Protein AF-A0A0F9B3P7-F1 (afdb_monomer_lite)

Structure (mmCIF, N/CA/C/O backbone):
data_AF-A0A0F9B3P7-F1
#
_entry.id   AF-A0A0F9B3P7-F1
#
loop_
_atom_site.group_PDB
_atom_site.id
_atom_site.type_symbol
_atom_site.label_atom_id
_atom_site.label_alt_id
_atom_site.label_comp_id
_atom_site.label_asym_id
_atom_site.label_entity_id
_atom_site.label_seq_id
_atom_site.pdbx_PDB_ins_code
_atom_site.Cartn_x
_atom_site.Cartn_y
_atom_site.Cartn_z
_atom_site.occupancy
_atom_site.B_iso_or_equiv
_atom_site.auth_seq_id
_atom_site.auth_comp_id
_atom_site.auth_asym_id
_atom_site.auth_atom_id
_atom_site.pdbx_PDB_model_num
ATOM 1 N N . MET A 1 1 ? 5.297 -4.349 15.006 1.00 92.81 1 MET A N 1
ATOM 2 C CA . MET A 1 1 ? 5.434 -4.083 13.563 1.00 92.81 1 MET A CA 1
ATOM 3 C C . MET A 1 1 ? 4.729 -5.201 12.821 1.00 92.81 1 MET A C 1
ATOM 5 O O . MET A 1 1 ? 4.948 -6.351 13.185 1.00 92.81 1 MET A O 1
ATOM 9 N N . ILE A 1 2 ? 3.865 -4.871 11.865 1.00 97.75 2 ILE A N 1
ATOM 10 C CA . ILE A 1 2 ? 3.129 -5.826 11.026 1.00 97.75 2 ILE A CA 1
ATOM 11 C C . ILE A 1 2 ? 3.426 -5.477 9.571 1.00 97.75 2 ILE A C 1
ATOM 13 O O . ILE A 1 2 ? 3.257 -4.325 9.181 1.00 97.75 2 ILE A O 1
ATOM 17 N N . THR A 1 3 ? 3.866 -6.447 8.777 1.00 98.25 3 THR A N 1
ATOM 18 C CA . THR A 1 3 ? 4.054 -6.258 7.334 1.00 98.25 3 THR A CA 1
ATOM 19 C C . THR A 1 3 ? 2.732 -6.505 6.618 1.00 98.25 3 THR A C 1
ATOM 21 O O . THR A 1 3 ? 2.075 -7.521 6.849 1.00 98.25 3 THR A O 1
ATOM 24 N N . ILE A 1 4 ? 2.333 -5.559 5.774 1.00 98.38 4 ILE A N 1
ATOM 25 C CA . ILE A 1 4 ? 1.132 -5.654 4.948 1.00 98.38 4 ILE A CA 1
ATOM 26 C C . ILE A 1 4 ? 1.434 -6.596 3.764 1.00 98.38 4 ILE A C 1
ATOM 28 O O . ILE A 1 4 ? 2.470 -6.423 3.117 1.00 98.38 4 ILE A O 1
ATOM 32 N N . PRO A 1 5 ? 0.586 -7.603 3.482 1.00 97.50 5 PRO A N 1
ATOM 33 C CA . PRO A 1 5 ? 0.846 -8.611 2.461 1.00 97.50 5 PRO A CA 1
ATOM 34 C C . PRO A 1 5 ? 0.539 -8.050 1.070 1.00 97.50 5 PRO A C 1
ATOM 36 O O . PRO A 1 5 ? -0.587 -8.133 0.588 1.00 97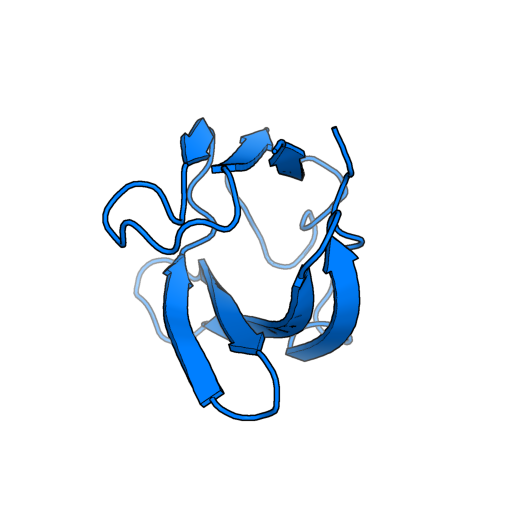.50 5 PRO A O 1
ATOM 39 N N . LEU A 1 6 ? 1.547 -7.462 0.436 1.00 98.19 6 LEU A N 1
ATOM 40 C CA . LEU A 1 6 ? 1.448 -6.949 -0.927 1.00 98.19 6 LEU A CA 1
ATOM 41 C C . LEU A 1 6 ? 1.883 -8.018 -1.935 1.00 98.19 6 LEU A C 1
ATOM 43 O O . LEU A 1 6 ? 2.796 -8.797 -1.660 1.00 98.19 6 LEU A O 1
ATOM 47 N N . LEU A 1 7 ? 1.234 -8.043 -3.099 1.00 98.25 7 LEU A N 1
ATOM 48 C CA . LEU A 1 7 ? 1.526 -8.988 -4.177 1.00 98.25 7 LEU A CA 1
ATOM 49 C C . LEU A 1 7 ? 2.039 -8.262 -5.428 1.00 98.25 7 LEU A C 1
ATOM 51 O O . LEU A 1 7 ? 1.420 -7.304 -5.884 1.00 98.25 7 LEU A O 1
ATOM 55 N N . ALA A 1 8 ? 3.142 -8.738 -6.001 1.00 97.50 8 ALA A N 1
ATOM 56 C CA . ALA A 1 8 ? 3.679 -8.252 -7.271 1.00 97.50 8 ALA A CA 1
ATOM 57 C C . ALA A 1 8 ? 2.925 -8.819 -8.486 1.00 97.50 8 ALA A C 1
ATOM 59 O O . ALA A 1 8 ? 2.179 -9.792 -8.374 1.00 97.50 8 ALA A O 1
ATOM 60 N N . GLY A 1 9 ? 3.185 -8.250 -9.661 1.00 97.62 9 GLY A N 1
ATOM 61 C CA . GLY A 1 9 ? 2.748 -8.773 -10.951 1.00 97.62 9 GLY A CA 1
ATOM 62 C C . GLY A 1 9 ? 1.457 -8.146 -11.472 1.00 97.62 9 GLY A C 1
ATOM 63 O O . GLY A 1 9 ? 0.614 -7.635 -10.730 1.00 97.62 9 GLY A O 1
ATOM 64 N N . SER A 1 10 ? 1.296 -8.200 -12.794 1.00 96.69 10 SER A N 1
ATOM 65 C CA . SER A 1 10 ? 0.148 -7.626 -13.511 1.00 96.69 10 SER A CA 1
ATOM 66 C C . SER A 1 10 ? -1.205 -8.202 -13.084 1.00 96.69 10 SER A C 1
ATOM 68 O O . SER A 1 10 ? -2.207 -7.490 -13.065 1.00 96.69 10 SER A O 1
ATOM 70 N N . GLU A 1 11 ? -1.240 -9.475 -12.695 1.00 97.62 11 GLU A N 1
ATOM 71 C CA . GLU A 1 11 ? -2.423 -10.162 -12.186 1.00 97.62 11 GLU A CA 1
ATOM 72 C C . GLU A 1 11 ? -2.876 -9.628 -10.821 1.00 97.62 11 GLU A C 1
ATOM 74 O O . GLU A 1 11 ? -4.047 -9.763 -10.473 1.00 97.62 11 GLU A O 1
ATOM 79 N N . ASN A 1 12 ? -1.969 -8.968 -10.095 1.00 97.81 12 ASN A N 1
ATOM 80 C CA . ASN A 1 12 ? -2.208 -8.337 -8.802 1.00 97.81 12 ASN A CA 1
ATOM 81 C C . ASN A 1 12 ? -2.186 -6.800 -8.898 1.00 97.81 12 ASN A C 1
ATOM 83 O O . ASN A 1 12 ? -2.071 -6.123 -7.879 1.00 97.81 12 ASN A O 1
ATOM 87 N N . ALA A 1 13 ? -2.329 -6.223 -10.100 1.00 97.50 13 ALA A N 1
ATOM 88 C CA . ALA A 1 13 ? -2.372 -4.769 -10.315 1.00 97.50 13 ALA A CA 1
ATOM 89 C C . ALA A 1 13 ? -3.528 -4.064 -9.575 1.00 97.50 13 ALA A C 1
ATOM 91 O O . ALA A 1 13 ? -3.543 -2.839 -9.460 1.00 97.50 13 ALA A O 1
ATOM 92 N N . HIS A 1 14 ? -4.494 -4.833 -9.074 1.00 98.31 14 HIS A N 1
ATOM 93 C CA . HIS A 1 14 ? -5.551 -4.378 -8.189 1.00 98.31 14 HIS A CA 1
ATOM 94 C C . HIS A 1 14 ? -5.758 -5.410 -7.075 1.00 98.31 14 HIS A C 1
ATOM 96 O O . HIS A 1 14 ? -6.044 -6.574 -7.359 1.00 98.31 14 HIS A O 1
ATOM 102 N N . GLN A 1 15 ? -5.617 -4.996 -5.816 1.00 97.94 15 GLN A N 1
ATOM 103 C CA . GLN A 1 15 ? -5.735 -5.879 -4.649 1.00 97.94 15 GLN A CA 1
ATOM 104 C C . GLN A 1 15 ? -6.702 -5.265 -3.649 1.00 97.94 15 GLN A C 1
ATOM 106 O O . GLN A 1 15 ? -6.663 -4.061 -3.401 1.00 97.94 15 GLN A O 1
ATOM 111 N N . GLN A 1 16 ? -7.545 -6.104 -3.054 1.00 98.38 16 GLN A N 1
ATOM 112 C CA . GLN A 1 16 ? -8.436 -5.712 -1.970 1.00 98.38 16 GLN A CA 1
ATOM 113 C C . GLN A 1 16 ? -8.357 -6.742 -0.858 1.00 98.38 16 GLN A C 1
ATOM 115 O O . GLN A 1 16 ? -8.520 -7.940 -1.099 1.00 98.38 16 GLN A O 1
ATOM 120 N N . PHE A 1 17 ? -8.102 -6.277 0.356 1.00 98.50 17 PHE A N 1
ATOM 121 C CA . PHE A 1 17 ? -8.061 -7.121 1.541 1.00 98.50 17 PHE A CA 1
ATOM 122 C C . PHE A 1 17 ? -8.252 -6.273 2.794 1.00 98.50 17 PHE A C 1
ATOM 124 O O . PHE A 1 17 ? -8.106 -5.054 2.766 1.00 98.50 17 PHE A O 1
ATOM 131 N N . SER A 1 18 ? -8.537 -6.933 3.910 1.00 98.19 18 SER A N 1
ATOM 132 C CA . SER A 1 18 ? -8.764 -6.268 5.191 1.00 98.19 18 SER A CA 1
ATOM 133 C C . SER A 1 18 ? -7.873 -6.872 6.263 1.00 98.19 18 SER A C 1
ATOM 135 O O . SER A 1 18 ? -7.607 -8.078 6.263 1.00 98.19 18 SER A O 1
ATOM 137 N N . MET A 1 19 ? -7.406 -6.042 7.192 1.00 97.62 19 MET A N 1
ATOM 138 C CA . MET A 1 19 ? -6.508 -6.461 8.267 1.00 97.62 19 MET A CA 1
ATOM 139 C C . MET A 1 19 ? -6.843 -5.786 9.592 1.00 97.62 19 MET A C 1
ATOM 141 O O . MET A 1 19 ? -7.182 -4.605 9.645 1.00 97.62 19 MET A O 1
ATOM 145 N N . GLN A 1 20 ? -6.661 -6.535 10.680 1.00 97.06 20 GLN A N 1
ATOM 146 C CA . GLN A 1 20 ? -6.673 -5.984 12.031 1.00 97.06 20 GLN A CA 1
ATOM 147 C C . GLN A 1 20 ? -5.298 -5.383 12.360 1.00 97.06 20 GLN A C 1
ATOM 149 O O . GLN A 1 20 ? -4.302 -6.104 12.430 1.00 97.06 20 GLN A O 1
ATOM 154 N N . LEU A 1 21 ? -5.256 -4.072 12.595 1.00 96.25 21 LEU A N 1
ATOM 155 C CA . LEU A 1 21 ? -4.088 -3.304 13.025 1.00 96.25 21 LEU A CA 1
ATOM 156 C C . LEU A 1 21 ? -4.363 -2.712 14.410 1.00 96.25 21 LEU A C 1
ATOM 158 O O . LEU A 1 21 ? -4.936 -1.627 14.548 1.00 96.25 21 LEU A O 1
ATOM 162 N N . ASP A 1 22 ? -3.994 -3.472 15.443 1.00 94.44 22 ASP A N 1
ATOM 163 C CA . ASP A 1 22 ? -4.358 -3.195 16.838 1.00 94.44 22 ASP A CA 1
ATOM 164 C C . ASP A 1 22 ? -5.877 -3.040 16.993 1.00 94.44 22 ASP A C 1
ATOM 166 O O . ASP A 1 22 ? -6.604 -3.998 16.736 1.00 94.44 22 ASP A O 1
ATOM 170 N N . ASN A 1 23 ? -6.378 -1.852 17.330 1.00 93.56 23 ASN A N 1
ATOM 171 C CA . ASN A 1 23 ? -7.809 -1.594 17.529 1.00 93.56 23 ASN A CA 1
ATOM 172 C C . ASN A 1 23 ? -8.532 -1.207 16.229 1.00 93.56 23 ASN A C 1
ATOM 174 O O . ASN A 1 23 ? -9.721 -0.898 16.253 1.00 93.56 23 ASN A O 1
ATOM 178 N N . ASN A 1 24 ? -7.813 -1.169 15.105 1.00 94.44 24 ASN A N 1
ATOM 179 C CA . ASN A 1 24 ? -8.311 -0.669 13.833 1.00 94.44 24 ASN A CA 1
ATOM 180 C C . ASN A 1 24 ? -8.476 -1.821 12.844 1.00 94.44 24 ASN A C 1
ATOM 182 O O . ASN A 1 24 ? -7.487 -2.410 12.415 1.00 94.44 24 ASN A O 1
ATOM 186 N N . TYR A 1 25 ? -9.710 -2.116 12.445 1.00 97.25 25 TYR A N 1
ATOM 187 C CA . TYR A 1 25 ? -9.954 -2.962 11.281 1.00 97.25 25 TYR A CA 1
ATOM 188 C C . TYR A 1 25 ? -9.911 -2.080 10.03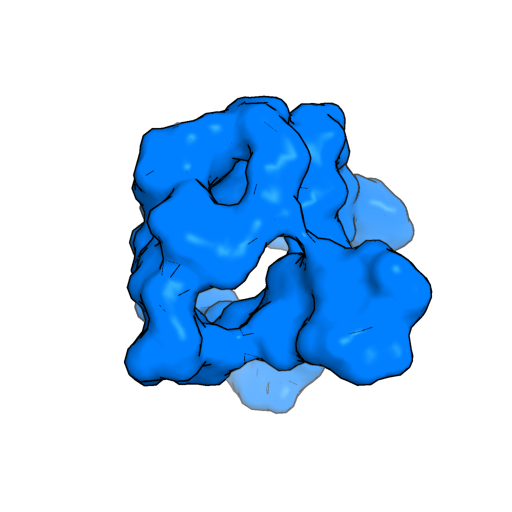3 1.00 97.25 25 TYR A C 1
ATOM 190 O O . TYR A 1 25 ? -10.722 -1.162 9.901 1.00 97.25 25 TYR A O 1
ATOM 198 N N . ILE A 1 26 ? -8.903 -2.288 9.187 1.00 98.12 26 ILE A N 1
ATOM 199 C CA . ILE A 1 26 ? -8.618 -1.436 8.032 1.00 98.12 26 ILE A CA 1
ATOM 200 C C . ILE A 1 26 ? -8.793 -2.241 6.751 1.00 98.12 26 ILE A C 1
A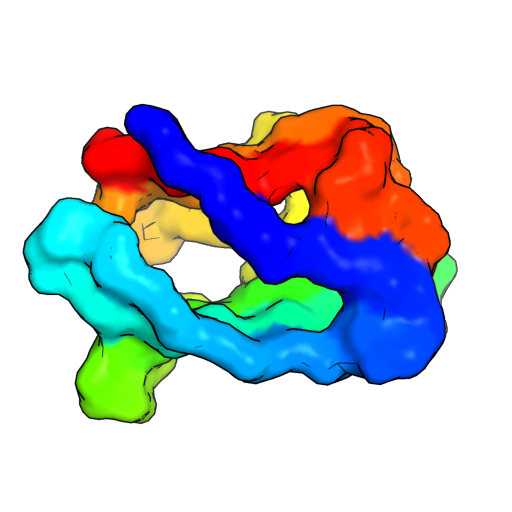TOM 202 O O . ILE A 1 26 ? -8.199 -3.312 6.604 1.00 98.12 26 ILE A O 1
ATOM 206 N N . ASP A 1 27 ? -9.564 -1.688 5.823 1.00 98.50 27 ASP A N 1
ATOM 207 C CA . ASP A 1 27 ? -9.672 -2.183 4.457 1.00 98.50 27 ASP A CA 1
ATOM 208 C C . ASP A 1 27 ? -8.630 -1.480 3.587 1.00 98.50 27 ASP A C 1
ATOM 210 O O . ASP A 1 27 ? -8.499 -0.254 3.622 1.00 98.50 27 ASP A O 1
ATOM 214 N N . PHE A 1 28 ? -7.902 -2.265 2.805 1.00 98.62 28 PHE A N 1
ATOM 215 C CA . PHE A 1 28 ? -6.877 -1.820 1.877 1.00 98.62 28 PHE A CA 1
ATOM 216 C C . PHE A 1 28 ? -7.366 -2.013 0.448 1.00 98.62 28 PHE A C 1
ATOM 218 O O . PHE A 1 28 ? -7.853 -3.089 0.092 1.00 98.62 28 PHE A O 1
ATOM 225 N N . VAL A 1 29 ? -7.157 -0.998 -0.386 1.00 98.62 29 VAL A N 1
ATOM 226 C CA . VAL A 1 29 ? -7.261 -1.123 -1.842 1.00 98.62 29 VAL A CA 1
ATOM 227 C C . VAL A 1 29 ? -5.939 -0.680 -2.445 1.00 98.62 29 VAL A C 1
ATOM 229 O O . VAL A 1 29 ? -5.574 0.487 -2.344 1.00 98.62 29 VAL A O 1
ATOM 232 N N . ILE A 1 30 ? -5.217 -1.614 -3.055 1.00 98.44 30 ILE A N 1
ATOM 233 C CA . ILE A 1 30 ? -3.924 -1.366 -3.693 1.00 98.44 30 ILE A CA 1
ATOM 234 C C . ILE A 1 30 ? -4.132 -1.317 -5.202 1.00 98.44 30 ILE A C 1
ATOM 236 O O . ILE A 1 30 ? -4.762 -2.215 -5.762 1.00 98.44 30 ILE A O 1
ATOM 240 N N . ASN A 1 31 ? -3.606 -0.288 -5.863 1.00 98.25 31 ASN A N 1
ATOM 241 C CA . ASN A 1 31 ? -3.743 -0.105 -7.306 1.00 98.25 31 ASN A CA 1
ATOM 242 C C . ASN A 1 31 ? -2.395 0.190 -7.957 1.00 98.25 31 ASN A C 1
ATOM 244 O O . ASN A 1 31 ? -1.620 0.992 -7.441 1.00 98.25 31 ASN A O 1
ATOM 248 N N . TYR A 1 32 ? -2.158 -0.387 -9.130 1.00 98.00 32 TYR A N 1
ATOM 249 C CA . TYR A 1 32 ? -1.088 0.038 -10.022 1.00 98.00 32 TYR A CA 1
ATOM 250 C C . TYR A 1 32 ? -1.599 1.099 -11.001 1.00 98.00 32 TYR A C 1
ATOM 252 O O . TYR A 1 32 ? -2.586 0.900 -11.713 1.00 98.00 32 TYR A O 1
ATOM 260 N N . VAL A 1 33 ? -0.908 2.233 -11.061 1.00 96.88 33 VAL A N 1
ATOM 261 C CA . VAL A 1 33 ? -1.262 3.391 -11.882 1.00 96.88 33 VAL A CA 1
ATOM 262 C C . VAL A 1 33 ? -0.264 3.505 -13.032 1.00 96.88 33 VAL A C 1
ATOM 264 O O . VAL A 1 33 ? 0.817 4.066 -12.883 1.00 96.88 33 VAL A O 1
ATOM 267 N N . SER A 1 34 ? -0.626 2.965 -14.196 1.00 94.69 34 SER A N 1
ATOM 268 C CA . SER A 1 34 ? 0.278 2.828 -15.350 1.00 94.69 34 SER A CA 1
ATOM 269 C C . SER A 1 34 ? 0.326 4.030 -16.298 1.00 94.69 34 SER A C 1
ATOM 271 O O . SER A 1 34 ? 1.196 4.089 -17.160 1.00 94.69 34 SER A O 1
ATOM 273 N N . TYR A 1 35 ? -0.608 4.976 -16.177 1.00 92.50 35 TYR A N 1
ATOM 274 C CA . TYR A 1 35 ? -0.752 6.109 -17.105 1.00 92.50 35 TYR A CA 1
ATOM 275 C C . TYR A 1 35 ? 0.020 7.371 -16.683 1.00 92.50 35 TYR A C 1
ATOM 277 O O . TYR A 1 35 ? -0.091 8.407 -17.339 1.00 92.50 35 TYR A O 1
ATOM 285 N N . LEU A 1 36 ? 0.759 7.311 -15.575 1.00 91.94 36 LEU A N 1
ATOM 286 C CA . LEU A 1 36 ? 1.659 8.377 -15.142 1.00 91.94 36 LEU A CA 1
ATOM 287 C C . LEU A 1 36 ? 2.960 8.331 -15.956 1.00 91.94 36 LEU A C 1
ATOM 289 O O . LEU A 1 36 ? 3.329 7.282 -16.480 1.00 91.94 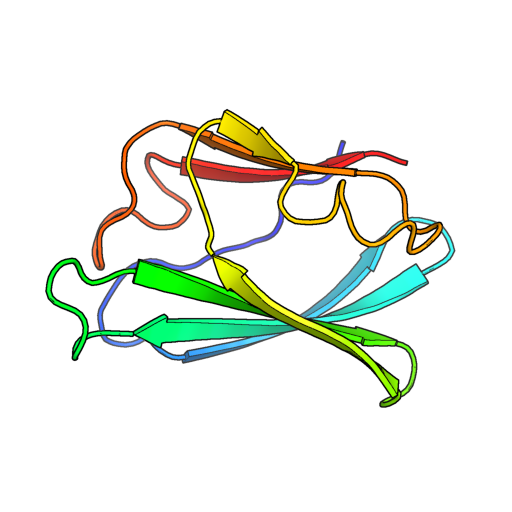36 LEU A O 1
ATOM 293 N N . GLU A 1 37 ? 3.689 9.450 -16.020 1.00 91.75 37 GLU A N 1
ATOM 294 C CA . GLU A 1 37 ? 5.037 9.471 -16.622 1.00 91.75 37 GLU A CA 1
ATOM 295 C C . GLU A 1 37 ? 5.978 8.465 -15.943 1.00 91.75 37 GLU A C 1
ATOM 297 O O . GLU A 1 37 ? 6.829 7.863 -16.595 1.00 91.75 37 GLU A O 1
ATOM 302 N N . GLN A 1 38 ? 5.783 8.264 -14.638 1.00 91.50 38 GLN A N 1
ATOM 303 C CA . GLN A 1 38 ? 6.409 7.219 -13.842 1.00 91.50 38 GLN A CA 1
ATOM 304 C C . GLN A 1 38 ? 5.292 6.393 -13.197 1.00 91.50 38 GLN A C 1
ATOM 306 O O . GLN A 1 38 ? 4.581 6.919 -12.336 1.00 91.50 38 GLN A O 1
ATOM 311 N N . PRO A 1 39 ? 5.071 5.144 -13.640 1.00 93.81 39 PRO A N 1
ATOM 312 C CA . PRO A 1 39 ? 4.071 4.281 -13.037 1.00 93.81 39 PRO A CA 1
ATOM 313 C C . PRO A 1 39 ? 4.313 4.087 -11.542 1.00 93.81 39 PRO A C 1
ATOM 315 O O . PRO A 1 39 ? 5.456 3.972 -11.111 1.00 93.81 39 PRO A O 1
ATOM 318 N N . ALA A 1 40 ? 3.237 4.003 -10.768 1.00 96.19 40 ALA A N 1
ATOM 319 C CA . ALA A 1 40 ? 3.318 3.925 -9.314 1.00 96.19 40 ALA A CA 1
ATOM 320 C C . ALA A 1 40 ? 2.290 2.948 -8.749 1.00 96.19 40 ALA A C 1
ATOM 322 O O . ALA A 1 40 ? 1.285 2.640 -9.392 1.00 96.19 40 ALA A O 1
ATOM 323 N N . TRP A 1 41 ? 2.516 2.509 -7.515 1.00 98.19 41 TRP A N 1
ATOM 324 C CA . TRP A 1 41 ? 1.497 1.838 -6.720 1.00 98.19 41 TRP A CA 1
ATOM 325 C C . TRP A 1 41 ? 0.893 2.806 -5.713 1.00 98.19 41 TRP A C 1
ATOM 327 O O . TRP A 1 41 ? 1.605 3.599 -5.096 1.00 98.19 41 TRP A O 1
ATOM 337 N N . THR A 1 42 ? -0.419 2.728 -5.531 1.00 97.94 42 THR A N 1
ATOM 338 C CA . THR A 1 42 ? -1.150 3.537 -4.560 1.00 97.94 42 THR A CA 1
ATOM 339 C C . THR A 1 42 ? -1.963 2.668 -3.617 1.00 97.94 42 THR A C 1
ATOM 341 O O . THR A 1 42 ? -2.301 1.527 -3.936 1.00 97.94 42 THR A O 1
ATOM 344 N N . VAL A 1 43 ? -2.285 3.227 -2.454 1.00 98.19 43 VAL A N 1
ATOM 345 C CA . VAL A 1 43 ? -3.177 2.627 -1.468 1.00 98.19 43 VAL A CA 1
ATOM 346 C C . VAL A 1 43 ? -4.305 3.584 -1.094 1.00 98.19 43 VAL A C 1
ATOM 348 O O . VAL A 1 43 ? -4.078 4.755 -0.774 1.00 98.19 43 VAL A O 1
ATOM 351 N N . ASP A 1 44 ? -5.521 3.050 -1.088 1.00 98.38 44 ASP A N 1
ATOM 352 C CA . ASP A 1 44 ? -6.653 3.613 -0.364 1.00 98.38 44 ASP A CA 1
ATOM 353 C C . ASP A 1 44 ? -6.833 2.835 0.940 1.00 98.38 44 ASP A C 1
ATOM 355 O O . ASP A 1 44 ? -6.659 1.611 0.971 1.00 98.38 44 ASP A O 1
ATOM 359 N N . LEU A 1 45 ? -7.223 3.537 2.004 1.00 98.31 45 LEU A N 1
ATOM 360 C CA . LEU A 1 45 ? -7.557 2.919 3.285 1.00 98.31 45 LEU A CA 1
ATOM 361 C C . LEU A 1 45 ? -8.965 3.309 3.699 1.00 98.31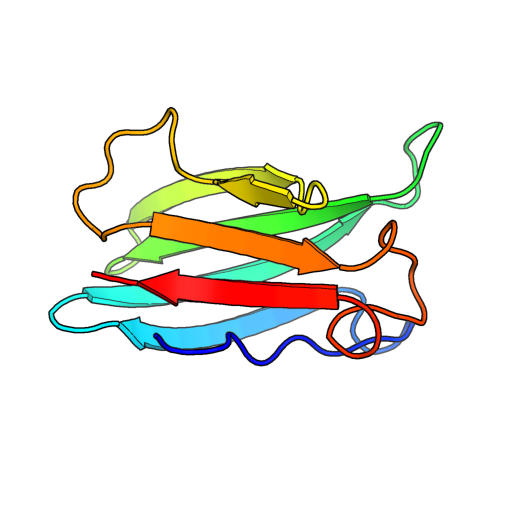 45 LEU A C 1
ATOM 363 O O . LEU A 1 45 ? -9.329 4.486 3.636 1.00 98.31 45 LEU A O 1
ATOM 367 N N . TYR A 1 46 ? -9.705 2.344 4.230 1.00 98.19 46 TYR A N 1
ATOM 368 C CA . TYR A 1 46 ? -11.026 2.561 4.802 1.00 98.19 46 TYR A CA 1
ATOM 369 C C . TYR A 1 46 ? -11.105 1.946 6.195 1.00 98.19 46 TYR A C 1
ATOM 371 O O . TYR A 1 46 ? -10.389 1.002 6.525 1.00 98.19 46 TYR A O 1
ATOM 379 N N . ARG A 1 47 ? -11.994 2.493 7.019 1.00 96.19 47 ARG A N 1
ATOM 380 C CA . ARG A 1 47 ? -12.426 1.903 8.285 1.00 96.19 47 ARG A CA 1
ATOM 381 C C . ARG A 1 47 ? -13.942 1.929 8.319 1.00 96.19 47 ARG A C 1
ATOM 383 O O . ARG A 1 47 ? -14.532 3.001 8.194 1.00 96.19 47 ARG A O 1
ATOM 390 N N . ASP A 1 48 ? -14.561 0.766 8.482 1.00 92.44 48 ASP A N 1
ATOM 391 C CA . ASP A 1 48 ? -16.021 0.623 8.532 1.00 92.44 48 ASP A CA 1
ATOM 392 C C . ASP A 1 48 ? -16.713 1.277 7.314 1.00 92.44 48 ASP A C 1
ATOM 394 O O . ASP A 1 48 ? -17.711 1.988 7.437 1.00 92.44 48 ASP A O 1
ATOM 398 N N . GLY A 1 49 ? -16.119 1.113 6.124 1.00 91.56 49 GLY A N 1
ATOM 399 C CA . GLY A 1 49 ? -16.577 1.731 4.872 1.00 91.56 49 GLY A CA 1
ATOM 400 C C . GLY A 1 49 ? -16.341 3.245 4.757 1.00 91.56 49 GLY A C 1
ATOM 401 O O . GLY A 1 49 ? -16.636 3.831 3.716 1.00 91.56 49 GLY A O 1
ATOM 402 N N . THR A 1 50 ? -15.798 3.896 5.789 1.00 95.06 50 THR A N 1
ATOM 403 C CA . THR A 1 50 ? -15.424 5.316 5.754 1.00 95.06 50 THR A CA 1
ATOM 404 C C . THR A 1 50 ? -13.986 5.462 5.261 1.00 95.06 50 THR A C 1
ATOM 406 O O . THR A 1 50 ? -13.093 4.827 5.822 1.00 95.06 50 THR A O 1
ATOM 409 N N . PRO A 1 51 ? -13.720 6.305 4.252 1.00 95.94 51 PRO A N 1
ATOM 410 C CA . PRO A 1 51 ? -12.363 6.507 3.768 1.00 95.94 51 PRO A CA 1
ATOM 411 C C . PRO A 1 51 ? -11.496 7.238 4.792 1.00 95.94 51 PRO A C 1
ATOM 413 O O . PRO A 1 51 ? -11.902 8.249 5.367 1.00 95.94 51 PRO A O 1
ATOM 416 N N . LEU A 1 52 ? -10.277 6.739 4.975 1.00 96.31 52 LEU A N 1
ATOM 417 C CA . LEU A 1 52 ? -9.220 7.392 5.739 1.00 96.31 52 LEU A CA 1
ATOM 418 C C . LEU A 1 52 ? -8.263 8.142 4.806 1.00 96.31 52 LEU A C 1
ATOM 420 O O . LEU A 1 52 ? -7.935 9.296 5.072 1.00 96.31 52 LEU A O 1
ATOM 424 N N . ILE A 1 53 ? -7.842 7.500 3.711 1.00 95.81 53 ILE A N 1
ATOM 425 C CA . ILE A 1 53 ? -7.014 8.096 2.651 1.00 95.81 53 ILE A CA 1
ATOM 426 C C . ILE A 1 53 ? -7.420 7.539 1.288 1.00 95.81 53 ILE A C 1
ATOM 428 O O . ILE A 1 53 ? -7.906 6.412 1.199 1.00 95.81 53 ILE A O 1
ATOM 432 N N . TYR A 1 54 ? -7.135 8.311 0.243 1.00 95.69 54 TYR A N 1
ATOM 433 C CA . TYR A 1 54 ? -7.252 7.889 -1.147 1.00 95.69 54 TYR A CA 1
ATOM 434 C C . TYR A 1 54 ? -5.942 8.145 -1.885 1.00 95.69 54 TYR A C 1
ATOM 436 O O . TYR A 1 54 ? -5.391 9.245 -1.806 1.00 95.69 54 TYR A O 1
ATOM 444 N N . GLY A 1 55 ? -5.482 7.151 -2.635 1.00 95.38 55 GLY A N 1
ATOM 445 C CA . GLY A 1 55 ? -4.416 7.271 -3.614 1.00 95.38 55 GLY A CA 1
ATOM 446 C C . GLY A 1 55 ? -3.053 7.618 -3.027 1.00 95.38 55 GLY A C 1
ATOM 447 O O . GLY A 1 55 ? -2.256 8.244 -3.723 1.00 95.38 55 GLY A O 1
ATOM 448 N N . ALA A 1 56 ? -2.765 7.255 -1.773 1.00 96.50 56 ALA A N 1
ATOM 449 C CA . ALA A 1 56 ? -1.442 7.506 -1.211 1.00 96.50 56 ALA A CA 1
ATOM 450 C C . ALA A 1 56 ? -0.404 6.654 -1.948 1.00 96.50 56 ALA A C 1
ATOM 452 O O . ALA A 1 56 ? -0.549 5.435 -2.028 1.00 96.50 56 ALA A O 1
ATOM 453 N N . MET A 1 57 ? 0.619 7.295 -2.511 1.00 96.44 57 MET A N 1
ATOM 454 C CA . MET A 1 57 ? 1.677 6.605 -3.247 1.00 96.44 57 MET A CA 1
ATOM 455 C C . MET A 1 57 ? 2.550 5.787 -2.293 1.00 96.44 57 MET A C 1
ATOM 457 O O . MET A 1 57 ? 2.891 6.241 -1.197 1.00 96.44 57 MET A O 1
ATOM 461 N N . LEU A 1 58 ? 2.919 4.582 -2.722 1.00 97.50 58 LEU A N 1
ATOM 462 C CA . LEU A 1 58 ? 3.890 3.734 -2.036 1.00 97.50 58 LEU A CA 1
ATOM 463 C C . LEU A 1 58 ? 5.310 4.219 -2.353 1.00 97.50 58 LEU A C 1
ATOM 465 O O . LEU A 1 58 ? 6.057 3.586 -3.090 1.00 97.50 58 LEU A O 1
ATOM 469 N N . GLU A 1 59 ? 5.646 5.379 -1.795 1.00 95.69 59 GLU A N 1
ATOM 470 C CA . GLU A 1 59 ? 6.954 6.020 -1.932 1.00 95.69 59 GLU A CA 1
ATOM 471 C C . GLU A 1 59 ? 7.992 5.328 -1.036 1.00 95.69 59 GLU A C 1
ATOM 473 O O . GLU A 1 59 ? 7.777 5.221 0.182 1.00 95.69 59 GLU A O 1
ATOM 478 N N . PRO A 1 60 ? 9.121 4.845 -1.583 1.00 95.38 60 PRO A N 1
ATOM 479 C CA . PRO A 1 60 ? 10.144 4.178 -0.793 1.00 95.38 60 PRO A CA 1
ATOM 480 C C . PRO A 1 60 ? 10.688 5.050 0.337 1.00 95.38 60 PRO A C 1
ATOM 482 O O . PRO A 1 60 ? 11.011 6.226 0.180 1.00 95.38 60 PRO A O 1
ATOM 485 N N . ASN A 1 61 ? 10.864 4.425 1.495 1.00 95.19 61 ASN A N 1
ATOM 486 C CA . ASN A 1 61 ? 11.400 5.011 2.720 1.00 95.19 61 ASN A CA 1
ATOM 487 C C . ASN A 1 61 ? 10.557 6.167 3.294 1.00 95.19 61 ASN A C 1
ATOM 489 O O . ASN A 1 61 ? 11.066 6.979 4.072 1.00 95.19 61 ASN A O 1
ATOM 493 N N . ALA A 1 62 ? 9.263 6.221 2.962 1.00 96.31 62 ALA A N 1
ATOM 494 C CA . ALA A 1 62 ? 8.332 7.238 3.441 1.00 96.31 62 ALA A CA 1
ATOM 495 C C . ALA A 1 62 ? 7.256 6.664 4.374 1.00 96.31 62 ALA A C 1
ATOM 497 O O . ALA A 1 62 ? 6.765 5.549 4.192 1.00 96.31 62 ALA A O 1
ATOM 498 N N . ASN A 1 63 ? 6.838 7.468 5.362 1.00 97.06 63 ASN A N 1
ATOM 499 C CA . ASN A 1 63 ? 5.587 7.230 6.083 1.00 97.06 63 ASN A CA 1
ATOM 500 C C . ASN A 1 63 ? 4.418 7.756 5.244 1.00 97.06 63 ASN A C 1
ATOM 502 O O . ASN A 1 63 ? 4.120 8.954 5.269 1.00 97.06 63 ASN A O 1
ATOM 506 N N . ILE A 1 64 ? 3.743 6.854 4.538 1.00 96.50 64 ILE A N 1
ATOM 507 C CA . ILE A 1 64 ? 2.713 7.185 3.547 1.00 96.50 64 ILE A CA 1
ATOM 508 C C . ILE A 1 64 ? 1.453 7.808 4.165 1.00 96.50 64 ILE A C 1
ATOM 510 O O . ILE A 1 64 ? 0.684 8.463 3.465 1.00 96.50 64 ILE A O 1
ATOM 514 N N . ILE A 1 65 ? 1.254 7.658 5.482 1.00 95.44 65 ILE A N 1
ATOM 515 C CA . ILE A 1 65 ? 0.112 8.239 6.205 1.00 95.44 65 ILE A CA 1
ATOM 516 C C . ILE A 1 65 ? 0.492 9.387 7.152 1.00 95.44 65 ILE A C 1
ATOM 518 O O . ILE A 1 65 ? -0.375 9.941 7.832 1.00 95.44 65 ILE A O 1
ATOM 522 N N . GLY A 1 66 ? 1.770 9.778 7.203 1.00 93.94 66 GLY A N 1
ATOM 523 C CA . GLY A 1 66 ? 2.287 10.703 8.220 1.00 93.94 66 GLY A CA 1
ATOM 524 C C . GLY A 1 66 ? 1.641 12.093 8.210 1.00 93.94 66 GLY A C 1
ATOM 525 O O . GLY A 1 66 ? 1.503 12.714 9.262 1.00 93.94 66 GLY A O 1
ATOM 526 N N . GLY A 1 67 ? 1.195 12.567 7.043 1.00 90.69 67 GLY A N 1
ATOM 527 C CA . GLY A 1 67 ? 0.543 13.872 6.890 1.00 90.69 67 GLY A CA 1
ATOM 528 C C . GLY A 1 67 ? -0.939 13.912 7.280 1.00 90.69 67 GLY A C 1
ATOM 529 O O . GLY A 1 67 ? -1.490 14.999 7.423 1.00 90.69 67 GLY A O 1
ATOM 530 N N . TYR A 1 68 ? -1.587 12.758 7.466 1.00 89.69 68 TYR A N 1
ATOM 531 C CA . TYR A 1 68 ? -3.049 12.669 7.587 1.00 89.69 68 TYR A CA 1
ATOM 532 C C . TYR A 1 68 ? -3.558 12.587 9.033 1.00 89.69 68 TYR A C 1
ATOM 534 O O . TYR A 1 68 ? -4.760 12.676 9.256 1.00 89.69 68 TYR A O 1
ATOM 542 N N . GLN A 1 69 ? -2.666 12.413 10.019 1.00 86.81 69 GLN A N 1
ATOM 543 C CA . GLN A 1 69 ? -3.008 12.370 11.453 1.00 86.81 69 GLN A CA 1
ATOM 544 C C . GLN A 1 69 ? -4.180 11.420 11.795 1.00 86.81 69 GLN A C 1
ATOM 546 O O . GLN A 1 69 ? -5.029 11.722 12.628 1.00 86.81 69 GLN A O 1
ATOM 551 N N . LEU A 1 70 ? -4.213 10.239 11.170 1.00 91.44 70 LEU A N 1
ATOM 552 C CA . LEU A 1 70 ? -5.351 9.304 11.214 1.00 91.44 70 LEU A CA 1
ATOM 553 C C . LEU A 1 70 ? -5.568 8.607 12.570 1.00 91.44 70 LEU A C 1
ATOM 555 O O . LEU A 1 70 ? -6.576 7.926 12.761 1.00 91.44 70 LEU A O 1
ATOM 559 N N . GLY A 1 71 ? -4.601 8.702 13.487 1.00 92.06 71 GLY A N 1
ATOM 560 C CA . GLY A 1 71 ? -4.648 8.013 14.780 1.00 92.06 71 GLY A CA 1
ATOM 561 C C . GLY A 1 71 ? -4.588 6.482 14.682 1.00 92.06 71 GLY A C 1
ATOM 562 O O . GLY A 1 71 ? -5.034 5.806 15.602 1.00 92.06 71 GLY A O 1
ATOM 563 N N . ILE A 1 72 ? -4.063 5.935 13.577 1.00 94.19 72 ILE A N 1
ATOM 564 C CA . ILE A 1 72 ? -3.892 4.483 13.363 1.00 94.19 72 ILE A CA 1
ATOM 565 C C . ILE A 1 72 ? -2.447 4.021 13.475 1.00 94.19 72 ILE A C 1
ATOM 567 O O . ILE A 1 72 ? -2.146 2.915 13.052 1.00 94.19 72 ILE A O 1
ATOM 571 N N . GLY A 1 73 ? -1.557 4.866 13.984 1.00 94.94 73 GLY A N 1
ATOM 572 C CA . GLY A 1 73 ? -0.120 4.624 13.983 1.00 94.94 73 GLY A CA 1
ATOM 573 C C . GLY A 1 73 ? 0.560 5.103 12.703 1.00 94.94 73 GLY A C 1
ATOM 574 O O . GLY A 1 73 ? 0.177 6.123 12.125 1.00 94.94 73 GLY A O 1
ATOM 575 N N . SER A 1 74 ? 1.596 4.382 12.281 1.00 96.50 74 SER A N 1
ATOM 576 C CA . SER A 1 74 ? 2.466 4.721 11.152 1.00 96.50 74 SER A CA 1
ATOM 577 C C . SER A 1 74 ? 2.476 3.600 10.120 1.00 96.50 74 SER A C 1
ATOM 579 O O . SER A 1 74 ? 2.461 2.424 10.481 1.00 96.50 74 SER A O 1
ATOM 581 N N . MET A 1 75 ? 2.541 3.960 8.839 1.00 97.56 75 MET A N 1
ATOM 582 C CA . MET A 1 75 ? 2.731 3.018 7.738 1.00 97.56 75 MET A CA 1
ATOM 583 C C . MET A 1 75 ? 3.930 3.468 6.919 1.00 97.56 75 MET A C 1
ATOM 585 O O . MET A 1 75 ? 3.849 4.448 6.184 1.00 97.56 75 MET A O 1
ATOM 589 N N . VAL A 1 76 ? 5.050 2.768 7.071 1.00 98.31 76 VAL A N 1
ATOM 590 C CA . VAL A 1 76 ? 6.301 3.084 6.379 1.00 98.31 76 VAL A CA 1
ATOM 591 C C . VAL A 1 76 ? 6.511 2.082 5.258 1.00 98.31 76 VAL A C 1
ATOM 593 O O . VAL A 1 76 ? 6.587 0.877 5.508 1.00 98.31 76 VAL A O 1
ATOM 596 N N . PHE A 1 77 ? 6.609 2.577 4.031 1.00 98.38 77 PHE A N 1
ATOM 597 C CA . PHE A 1 77 ? 7.019 1.770 2.891 1.00 98.38 77 PHE A CA 1
ATOM 598 C C . PHE A 1 77 ? 8.545 1.796 2.811 1.00 98.38 77 PHE A C 1
ATOM 600 O O . PHE A 1 77 ? 9.138 2.865 2.846 1.00 98.38 77 PHE A O 1
ATOM 607 N N . ILE A 1 78 ? 9.201 0.639 2.809 1.00 97.88 78 ILE A N 1
ATOM 608 C CA . ILE A 1 78 ? 10.664 0.508 2.912 1.00 97.88 78 ILE A CA 1
ATOM 609 C C . ILE A 1 78 ? 11.151 -0.375 1.771 1.00 97.88 78 ILE A C 1
ATOM 611 O O . ILE A 1 78 ? 10.524 -1.397 1.499 1.00 97.88 78 ILE A O 1
ATOM 615 N N . GLY A 1 79 ? 12.292 -0.032 1.176 1.00 96.81 79 GLY A N 1
ATOM 616 C CA . GLY A 1 79 ? 12.968 -0.867 0.185 1.00 96.81 79 GLY A CA 1
ATOM 617 C C . GLY A 1 79 ? 13.371 -0.089 -1.057 1.00 96.81 79 GLY A C 1
ATOM 618 O O . GLY A 1 79 ? 13.625 1.117 -0.987 1.00 96.81 79 GLY A O 1
ATOM 619 N N . GLU A 1 80 ? 13.463 -0.813 -2.167 1.00 96.94 80 GLU A N 1
ATOM 620 C CA . GLU A 1 80 ? 13.777 -0.255 -3.482 1.00 96.94 80 GLU A CA 1
ATOM 621 C C . GLU A 1 80 ? 12.587 0.483 -4.108 1.00 96.94 80 GLU A C 1
ATOM 623 O O . GLU A 1 80 ? 11.444 0.358 -3.658 1.00 96.94 80 GLU A O 1
ATOM 628 N N . GLU A 1 81 ? 12.869 1.227 -5.181 1.00 95.44 81 GLU A N 1
ATOM 629 C CA . GLU A 1 81 ? 11.841 1.817 -6.038 1.00 95.44 81 GLU A CA 1
ATOM 630 C C . GLU A 1 81 ? 10.850 0.757 -6.514 1.00 95.44 81 GLU A C 1
ATOM 632 O O . GLU A 1 81 ? 11.219 -0.341 -6.951 1.00 95.44 81 GLU A O 1
ATOM 637 N N . VAL A 1 82 ? 9.567 1.084 -6.395 1.00 94.94 82 VAL A N 1
ATOM 638 C CA . VAL A 1 82 ? 8.505 0.127 -6.668 1.00 94.94 82 VAL A CA 1
ATOM 639 C C . VAL A 1 82 ? 8.267 0.011 -8.171 1.00 94.94 82 VAL A C 1
ATOM 641 O O . VAL A 1 82 ? 8.138 0.991 -8.898 1.00 94.94 82 VAL A O 1
ATOM 644 N N . THR A 1 83 ? 8.177 -1.222 -8.646 1.00 95.88 83 THR A N 1
ATOM 645 C CA . THR A 1 83 ? 7.817 -1.577 -10.016 1.00 95.88 83 THR A CA 1
ATOM 646 C C . THR A 1 83 ? 6.603 -2.497 -9.993 1.00 95.88 83 THR A C 1
ATOM 648 O O . THR A 1 83 ? 6.148 -2.932 -8.932 1.00 95.88 83 THR A O 1
ATOM 651 N N . LEU A 1 84 ? 6.052 -2.812 -11.165 1.00 96.94 84 LEU A N 1
ATOM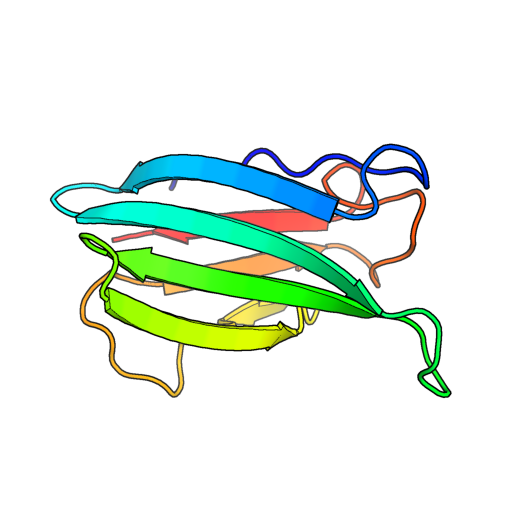 652 C CA . LEU A 1 84 ? 4.971 -3.792 -11.263 1.00 96.94 84 LEU A CA 1
ATOM 653 C C . LEU A 1 84 ? 5.385 -5.161 -10.690 1.00 96.94 84 LEU A C 1
ATOM 655 O O . LEU A 1 84 ? 4.568 -5.835 -10.072 1.00 96.94 84 LEU A O 1
ATOM 659 N N . ASP A 1 85 ? 6.655 -5.538 -10.851 1.00 96.88 85 ASP A N 1
ATOM 660 C CA . ASP A 1 85 ? 7.126 -6.907 -10.628 1.00 96.88 85 ASP A CA 1
ATOM 661 C C . ASP A 1 85 ? 7.822 -7.123 -9.274 1.00 96.88 85 ASP A C 1
ATOM 663 O O . ASP A 1 85 ? 8.110 -8.266 -8.930 1.00 96.88 85 ASP A O 1
ATOM 667 N N . ASN A 1 86 ? 8.072 -6.066 -8.487 1.00 96.88 86 ASN A N 1
ATOM 668 C CA . ASN A 1 86 ? 8.794 -6.176 -7.208 1.00 96.88 86 ASN A CA 1
ATOM 669 C C . ASN A 1 86 ? 7.985 -5.796 -5.954 1.00 96.88 86 ASN A C 1
ATOM 671 O O . ASN A 1 86 ? 8.543 -5.804 -4.852 1.00 96.88 86 ASN A O 1
ATOM 675 N N . LEU A 1 87 ? 6.694 -5.460 -6.089 1.00 98.31 87 LEU A N 1
ATOM 676 C CA . LEU A 1 87 ? 5.853 -5.072 -4.953 1.00 98.31 87 LEU A CA 1
ATOM 677 C C . LEU A 1 87 ? 5.779 -6.197 -3.904 1.00 98.31 87 LEU A C 1
ATOM 679 O O . LEU A 1 87 ? 5.348 -7.307 -4.207 1.00 98.31 87 LEU A O 1
ATOM 683 N N . GLY A 1 88 ? 6.169 -5.911 -2.661 1.00 97.12 88 GLY A N 1
ATOM 684 C CA . GLY A 1 88 ? 6.170 -6.911 -1.585 1.00 97.12 88 GLY A CA 1
ATOM 685 C C . GLY A 1 88 ? 7.341 -7.905 -1.631 1.00 97.12 88 GLY A C 1
ATOM 686 O O . GLY A 1 88 ? 7.408 -8.785 -0.773 1.00 97.12 88 GLY A O 1
ATOM 687 N N . ILE A 1 89 ? 8.251 -7.778 -2.608 1.00 97.94 89 ILE A N 1
ATOM 688 C CA . ILE A 1 89 ? 9.454 -8.615 -2.763 1.00 97.94 89 ILE A CA 1
ATOM 689 C C . ILE A 1 89 ? 10.691 -7.818 -2.341 1.00 97.94 89 ILE A C 1
ATOM 691 O O . ILE A 1 89 ? 11.312 -8.138 -1.328 1.00 97.94 89 ILE A O 1
ATOM 695 N N . ASP A 1 90 ? 10.999 -6.747 -3.079 1.00 98.06 90 ASP A N 1
ATOM 696 C CA . ASP A 1 90 ? 12.160 -5.872 -2.828 1.00 98.06 90 ASP A CA 1
ATOM 697 C C . ASP A 1 90 ? 11.782 -4.622 -2.014 1.00 98.06 90 ASP A C 1
ATOM 699 O O . ASP A 1 90 ? 12.622 -3.803 -1.630 1.00 98.06 90 ASP A O 1
ATOM 703 N N . ASN A 1 91 ? 10.489 -4.478 -1.728 1.00 97.69 91 ASN A N 1
ATOM 704 C CA . ASN A 1 91 ? 9.915 -3.440 -0.890 1.00 97.69 91 ASN A CA 1
ATOM 705 C C . ASN A 1 91 ? 8.810 -4.018 -0.000 1.00 97.69 91 ASN A C 1
ATOM 707 O O . ASN A 1 91 ? 8.263 -5.089 -0.254 1.00 97.69 91 ASN A O 1
ATOM 711 N N . SER A 1 92 ? 8.503 -3.323 1.091 1.00 98.06 92 SER A N 1
ATOM 712 C CA . SER A 1 92 ? 7.510 -3.762 2.068 1.00 98.06 92 SER A CA 1
ATOM 713 C C . SER A 1 92 ? 6.809 -2.578 2.719 1.00 98.06 92 SER A C 1
ATOM 715 O O . SER A 1 92 ? 7.447 -1.608 3.133 1.00 98.06 92 SER A O 1
ATOM 717 N N . LEU A 1 93 ? 5.486 -2.670 2.853 1.00 98.50 93 LEU A N 1
ATOM 718 C CA . LEU A 1 93 ? 4.704 -1.735 3.654 1.00 98.50 93 LEU A CA 1
ATOM 719 C C . LEU A 1 93 ? 4.602 -2.271 5.079 1.00 98.50 93 LEU A C 1
ATOM 721 O O . LEU A 1 93 ? 4.061 -3.352 5.309 1.00 98.50 93 LEU A O 1
ATOM 725 N N . ASN A 1 94 ? 5.126 -1.517 6.039 1.00 98.31 94 ASN A N 1
ATOM 726 C CA . ASN A 1 94 ? 5.201 -1.929 7.432 1.00 98.31 94 ASN A CA 1
ATOM 727 C C . ASN A 1 94 ? 4.403 -0.980 8.311 1.00 98.31 94 ASN A C 1
ATOM 729 O O . ASN A 1 94 ? 4.599 0.234 8.292 1.00 98.31 94 ASN A O 1
ATOM 733 N N . TRP A 1 95 ? 3.531 -1.557 9.123 1.00 98.31 95 TRP A N 1
ATOM 734 C CA . TRP A 1 95 ? 2.723 -0.845 10.091 1.00 98.31 95 TRP A CA 1
ATOM 735 C C . TRP A 1 95 ? 3.311 -0.945 11.503 1.00 98.31 95 TRP A C 1
ATOM 737 O O . TRP A 1 95 ? 3.757 -2.015 11.943 1.00 98.31 95 TRP A O 1
ATOM 747 N N . THR A 1 96 ? 3.265 0.159 12.245 1.00 97.25 96 THR A N 1
ATOM 748 C CA . THR A 1 96 ? 3.528 0.212 13.689 1.00 97.25 96 THR A CA 1
ATOM 749 C C . THR A 1 96 ? 2.440 1.023 14.397 1.00 97.25 96 THR A C 1
ATOM 751 O O . THR A 1 96 ? 1.954 1.978 13.789 1.00 97.25 96 THR A O 1
ATOM 754 N N . PRO A 1 97 ? 2.091 0.685 15.655 1.00 95.00 97 PRO A N 1
ATOM 755 C CA . PRO A 1 97 ? 1.165 1.483 16.461 1.00 95.00 97 PRO A CA 1
ATOM 756 C C . PRO A 1 97 ? 1.603 2.943 16.606 1.00 95.00 97 PRO A C 1
ATOM 758 O O . PRO A 1 97 ? 2.828 3.204 16.531 1.00 95.00 97 PRO A O 1
#

Organism: NCBI:txid412755

Sequence (97 aa):
MITIPLLAGSENAHQQFSMQLDNNYIDFVINYVSYLEQPAWTVDLYRDGTPLIYGAMLEPNANIIGGYQLGIGSMVFIGEEVTLDNLGIDNSLNWTP

Foldseek 3Di:
DDWDQQDAAPVVQWDWDWDDQPPFTKIWIWHWADPDPDIFIFIWIDGPNHTQDPGQTLDAQDFSCVVRPSPSATWGKHADDDDRGCINNRIITDGDD

Radius of gyration: 12.51 Å; chains: 1; bounding box: 30×24×35 Å

Secondary structure (DSSP, 8-state):
-EE-----SGGGSEEEEEEEETTEEEEEEEEEETTSSS-EEEEEEEETTEEEEEEEE--TTEETTTTS--SS-EEEEEESPP-TTTTTTTEEEEEE-

InterPro domains:
  IPR054252 Cyanophage baseplate Pam3 plug gp18 [PF22479] (1-95)

pLDDT: mean 96.28, std 2.33, range [86.81, 98.62]